Protein AF-A0A2I0CVQ8-F1 (afdb_monomer_lite)

Secondary structure (DSSP, 8-state):
--PPPHHHHHHHHHHHHHHHTSPPHHHHHHHTTS-HHHHHHHHTTTTTHHHHHHHTTT--HHHHHHHHHHHHHHHHHHHHHHH--HHHHHHHHHHHHHHHHHHHHHHHHHHHTT--HHHHHHT--TTSS--

Sequence (131 aa):
MRGISAPYIYVCTRMRVRKAKLLPREEYMRMLNMSISEITRIIGETEYKQEIDELGTTFRGIDLIEVALSWNLAKEYQKIQKITPGNLKQFTQSYLRRWDIQNILTILRGKMHGERAGKIKEILVPAGSLD

pLDDT: mean 89.13, std 8.57, range [41.69, 96.75]

Foldseek 3Di:
DPPDDPLNVVLVVVVVVVVVQPDDPVRVVVCVPDAQVVVLVVCCVGPLVVQLVVCVVPDDGPLSVQLSVLASVQVVLVVSLVSDDDPVNVVSQVVQCVLVVVLVVLVVVCVVVVHDPVVSVSNRRNNHDDD

Structure (mmCIF, N/CA/C/O backbone):
data_AF-A0A2I0CVQ8-F1
#
_entry.id   AF-A0A2I0CVQ8-F1
#
loop_
_atom_site.group_PDB
_atom_site.id
_atom_site.type_symbol
_atom_site.label_atom_id
_atom_site.label_alt_id
_atom_site.label_comp_id
_atom_site.label_asym_id
_atom_site.label_entity_id
_atom_site.label_seq_id
_atom_site.pdbx_PDB_ins_code
_atom_site.Cartn_x
_atom_site.Cartn_y
_atom_site.Cartn_z
_atom_site.occupancy
_atom_site.B_iso_or_equiv
_atom_site.auth_seq_id
_atom_site.auth_comp_id
_atom_site.auth_asym_id
_atom_site.auth_atom_id
_atom_site.pdbx_PDB_model_num
ATOM 1 N N . MET A 1 1 ? 23.063 -12.242 -26.382 1.00 41.69 1 MET A N 1
ATOM 2 C CA . MET A 1 1 ? 22.273 -11.845 -25.193 1.00 41.69 1 MET A CA 1
ATOM 3 C C . MET A 1 1 ? 21.267 -10.784 -25.619 1.00 41.69 1 MET A C 1
ATOM 5 O O . MET A 1 1 ? 21.693 -9.729 -26.066 1.00 41.69 1 MET A O 1
ATOM 9 N N . ARG A 1 2 ? 19.954 -11.051 -25.567 1.00 52.00 2 ARG A N 1
ATOM 10 C CA . ARG A 1 2 ? 18.953 -9.988 -25.776 1.00 52.00 2 ARG A CA 1
ATOM 11 C C . ARG A 1 2 ? 19.031 -9.051 -24.569 1.00 52.00 2 ARG A C 1
ATOM 13 O O . ARG A 1 2 ? 18.755 -9.488 -23.456 1.00 52.00 2 ARG A O 1
ATOM 20 N N . GLY A 1 3 ? 19.487 -7.818 -24.782 1.00 61.09 3 GLY A N 1
ATOM 21 C CA . GLY A 1 3 ? 19.566 -6.805 -23.731 1.00 61.09 3 GLY A CA 1
ATOM 22 C C . GLY A 1 3 ? 18.197 -6.562 -23.094 1.00 61.09 3 GLY A C 1
ATOM 23 O O . GLY A 1 3 ? 17.163 -6.702 -23.751 1.00 61.09 3 GLY A O 1
ATOM 24 N N . ILE A 1 4 ? 18.191 -6.221 -21.804 1.00 69.50 4 ILE A N 1
ATOM 25 C CA . ILE A 1 4 ? 16.977 -5.812 -21.093 1.00 69.50 4 ILE A CA 1
ATOM 26 C C . ILE A 1 4 ? 16.386 -4.616 -21.850 1.00 69.50 4 ILE A C 1
ATOM 28 O O . ILE A 1 4 ? 17.036 -3.582 -21.986 1.00 69.50 4 ILE A O 1
ATOM 32 N N . SER A 1 5 ? 15.171 -4.770 -22.377 1.00 83.75 5 SER A N 1
ATOM 33 C CA . SER A 1 5 ? 14.529 -3.725 -23.179 1.00 83.75 5 SER A CA 1
ATOM 34 C C . SER A 1 5 ? 14.218 -2.489 -22.320 1.00 83.75 5 SER A C 1
ATOM 36 O O . SER A 1 5 ? 13.894 -2.614 -21.135 1.00 83.75 5 SER A O 1
ATOM 38 N N . ALA A 1 6 ? 14.295 -1.291 -22.910 1.00 88.56 6 ALA A N 1
ATOM 39 C CA . ALA A 1 6 ? 14.122 -0.011 -22.213 1.00 88.56 6 ALA A CA 1
ATOM 40 C C . ALA A 1 6 ? 12.855 0.082 -21.322 1.00 88.56 6 ALA A C 1
ATOM 42 O O . ALA A 1 6 ? 12.969 0.586 -20.201 1.00 88.56 6 ALA A O 1
ATOM 43 N N . PRO A 1 7 ? 11.680 -0.466 -21.709 1.00 89.69 7 PRO A N 1
ATOM 44 C CA . PRO A 1 7 ? 10.493 -0.504 -20.848 1.00 89.69 7 PRO A CA 1
ATOM 45 C C . PRO A 1 7 ? 10.696 -1.263 -19.527 1.00 89.69 7 PRO A C 1
ATOM 47 O O . PRO A 1 7 ? 10.152 -0.872 -18.496 1.00 89.69 7 PRO A O 1
ATOM 50 N N . TYR A 1 8 ? 11.508 -2.325 -19.520 1.00 90.62 8 TYR A N 1
ATOM 51 C CA . TYR A 1 8 ? 11.808 -3.082 -18.300 1.00 90.62 8 TYR A CA 1
ATOM 52 C C . TYR A 1 8 ? 12.746 -2.304 -17.375 1.00 90.62 8 TYR A C 1
ATOM 54 O O . TYR A 1 8 ? 12.528 -2.279 -16.165 1.00 90.62 8 TYR A O 1
ATOM 62 N N . ILE A 1 9 ? 13.752 -1.619 -17.934 1.00 92.75 9 ILE A N 1
ATOM 63 C CA . ILE A 1 9 ? 14.641 -0.734 -17.164 1.00 92.75 9 ILE A CA 1
ATOM 64 C C . ILE A 1 9 ? 13.819 0.380 -16.508 1.00 92.75 9 ILE A C 1
ATOM 66 O O . ILE A 1 9 ? 13.970 0.630 -15.312 1.00 92.75 9 ILE A O 1
ATOM 70 N N . TYR A 1 10 ? 12.904 0.996 -17.262 1.00 92.44 10 TYR A N 1
ATOM 71 C CA . TYR A 1 10 ? 12.008 2.029 -16.751 1.00 92.44 10 TYR A CA 1
ATOM 72 C C . TYR A 1 10 ? 11.203 1.543 -15.537 1.00 92.44 10 TYR A C 1
ATOM 74 O O . TYR A 1 10 ? 11.239 2.179 -14.480 1.00 92.44 10 TYR A O 1
ATOM 82 N N . VAL A 1 11 ? 10.532 0.391 -15.643 1.00 94.25 11 VAL A N 1
ATOM 83 C CA . VAL A 1 11 ? 9.735 -0.171 -14.537 1.00 94.25 11 VAL A CA 1
ATOM 84 C C . VAL A 1 11 ? 10.612 -0.467 -13.325 1.00 94.25 11 VAL A C 1
ATOM 86 O O . VAL A 1 11 ? 10.279 -0.035 -12.223 1.00 94.25 11 VAL A O 1
ATOM 89 N N . CYS A 1 12 ? 11.761 -1.122 -13.511 1.00 93.00 12 CYS A N 1
ATOM 90 C CA . CYS A 1 12 ? 12.703 -1.415 -12.430 1.00 93.00 12 CYS A CA 1
ATOM 91 C C . CYS A 1 12 ? 13.155 -0.147 -11.692 1.00 93.00 12 CYS A C 1
ATOM 93 O O . CYS A 1 12 ? 13.154 -0.116 -10.460 1.00 93.00 12 CYS A O 1
ATOM 95 N N . THR A 1 13 ? 13.486 0.919 -12.420 1.00 95.44 13 THR A N 1
ATOM 96 C CA . THR A 1 13 ? 13.858 2.209 -11.824 1.00 95.44 13 THR A CA 1
ATOM 97 C C . THR A 1 13 ? 12.699 2.801 -11.027 1.00 95.44 13 THR A C 1
ATOM 99 O O . THR A 1 13 ? 12.877 3.188 -9.871 1.00 95.44 13 THR A O 1
ATOM 102 N N . ARG A 1 14 ? 11.479 2.797 -11.580 1.00 95.50 14 ARG A N 1
ATOM 103 C CA . ARG A 1 14 ? 10.282 3.277 -10.868 1.00 95.50 14 ARG A CA 1
ATOM 104 C C . ARG A 1 14 ? 9.950 2.420 -9.641 1.00 95.50 14 ARG A C 1
ATOM 106 O O . ARG A 1 14 ? 9.373 2.949 -8.692 1.00 95.50 14 ARG A O 1
ATOM 113 N N . MET A 1 15 ? 10.310 1.135 -9.631 1.00 94.81 15 MET A N 1
ATOM 114 C CA . MET A 1 15 ? 10.153 0.263 -8.459 1.00 94.81 15 MET A CA 1
ATOM 115 C C . MET A 1 15 ? 11.184 0.584 -7.377 1.00 94.81 15 MET A C 1
ATOM 117 O O . MET A 1 15 ? 10.829 0.644 -6.203 1.00 94.81 15 MET A O 1
ATOM 121 N N . ARG A 1 16 ? 12.440 0.864 -7.750 1.00 96.12 16 ARG A N 1
ATOM 122 C CA . ARG A 1 16 ? 13.466 1.308 -6.788 1.00 96.12 16 ARG A CA 1
ATOM 123 C C . ARG A 1 16 ? 13.085 2.624 -6.119 1.00 96.12 16 ARG A C 1
ATOM 125 O O . ARG A 1 16 ? 13.219 2.730 -4.906 1.00 96.12 16 ARG A O 1
ATOM 132 N N . VAL A 1 17 ? 12.558 3.582 -6.885 1.00 95.12 17 VAL A N 1
ATOM 133 C CA . VAL A 1 17 ? 12.070 4.858 -6.336 1.00 95.12 17 VAL A CA 1
ATOM 134 C C . VAL A 1 17 ? 10.953 4.622 -5.319 1.00 95.12 17 VAL A C 1
ATOM 136 O O . VAL A 1 17 ? 11.014 5.170 -4.228 1.00 95.12 17 VAL A O 1
ATOM 139 N N . ARG A 1 18 ? 9.970 3.762 -5.622 1.00 93.88 18 ARG A N 1
ATOM 140 C CA . ARG A 1 18 ? 8.914 3.403 -4.657 1.00 93.88 18 ARG A CA 1
ATOM 141 C C . ARG A 1 18 ? 9.470 2.749 -3.400 1.00 93.88 18 ARG A C 1
ATOM 143 O O . ARG A 1 18 ? 9.082 3.123 -2.303 1.00 93.88 18 ARG A O 1
ATOM 150 N N . LYS A 1 19 ? 10.406 1.810 -3.552 1.00 94.19 19 LYS A N 1
ATOM 151 C CA . LYS A 1 19 ? 11.051 1.143 -2.415 1.00 94.19 19 LYS A CA 1
ATOM 152 C C . LYS A 1 19 ? 11.763 2.141 -1.497 1.00 94.19 19 LYS A C 1
ATOM 154 O O . LYS A 1 19 ? 11.696 1.984 -0.287 1.00 94.19 19 LYS A O 1
ATOM 159 N N . ALA A 1 20 ? 12.416 3.157 -2.060 1.00 93.75 20 ALA A N 1
ATOM 160 C CA . ALA A 1 20 ? 13.105 4.190 -1.287 1.00 93.75 20 ALA A CA 1
ATOM 161 C C . ALA A 1 20 ? 12.155 5.109 -0.496 1.00 93.75 20 ALA A C 1
ATOM 163 O O . ALA A 1 20 ? 12.598 5.749 0.448 1.00 93.75 20 ALA A O 1
ATOM 164 N N . LYS A 1 21 ? 10.868 5.166 -0.866 1.00 91.00 21 LYS A N 1
ATOM 165 C CA . LYS A 1 21 ? 9.833 5.935 -0.156 1.00 91.00 21 LYS A CA 1
ATOM 166 C C . LYS A 1 21 ? 9.180 5.170 0.999 1.00 91.00 21 LYS A C 1
ATOM 168 O O . LYS A 1 21 ? 8.356 5.740 1.706 1.00 91.00 21 LYS A O 1
ATOM 173 N N . LEU A 1 22 ? 9.485 3.881 1.166 1.00 92.31 22 LEU A N 1
ATOM 174 C CA . LEU A 1 22 ? 8.962 3.110 2.292 1.00 92.31 22 LEU A CA 1
ATOM 175 C C . LEU A 1 22 ? 9.495 3.672 3.611 1.00 92.31 22 LEU A C 1
ATOM 177 O O . LEU A 1 22 ? 10.606 4.200 3.659 1.00 92.31 22 LEU A O 1
ATOM 181 N N . LEU A 1 23 ? 8.705 3.513 4.676 1.00 91.81 23 LEU A N 1
ATOM 182 C CA . LEU A 1 23 ? 9.097 3.936 6.016 1.00 91.81 23 LEU A CA 1
ATOM 183 C C . LEU A 1 23 ? 10.452 3.313 6.387 1.00 91.81 23 LEU A C 1
ATOM 185 O O . LEU A 1 23 ? 10.600 2.086 6.305 1.00 91.81 23 LEU A O 1
ATOM 189 N N . PRO A 1 24 ? 11.442 4.130 6.781 1.00 92.50 24 PRO A N 1
ATOM 190 C CA . PRO A 1 24 ? 12.719 3.612 7.229 1.00 92.50 24 PRO A CA 1
ATOM 191 C C . PRO A 1 24 ? 12.541 2.877 8.558 1.00 92.50 24 PRO A C 1
ATOM 193 O O . PRO A 1 24 ? 11.588 3.103 9.311 1.00 92.50 24 PRO A O 1
ATOM 196 N N . ARG A 1 25 ? 13.477 1.974 8.852 1.00 94.56 25 ARG A N 1
ATOM 197 C CA . ARG A 1 25 ? 13.396 1.106 10.031 1.00 94.56 25 ARG A CA 1
ATOM 198 C C . ARG A 1 25 ? 13.325 1.919 11.318 1.00 94.56 25 ARG A C 1
ATOM 200 O O . ARG A 1 25 ? 12.566 1.570 12.214 1.00 94.56 25 ARG A O 1
ATOM 207 N N . GLU A 1 26 ? 14.103 2.985 11.405 1.00 94.38 26 GLU A N 1
ATOM 208 C CA . GLU A 1 26 ? 14.179 3.859 12.570 1.00 94.38 26 GLU A CA 1
ATOM 209 C C . GLU A 1 26 ? 12.821 4.512 12.846 1.00 94.38 26 GLU A C 1
ATOM 211 O O . GLU A 1 26 ? 12.373 4.513 13.989 1.00 94.38 26 GLU A O 1
ATOM 216 N N . GLU A 1 27 ? 12.125 4.977 11.803 1.00 93.38 27 GLU A N 1
ATOM 217 C CA . GLU A 1 27 ? 10.777 5.544 11.927 1.00 93.38 27 GLU A CA 1
ATOM 218 C C . GLU A 1 27 ? 9.780 4.504 12.430 1.00 93.38 27 GLU A C 1
ATOM 220 O O . GLU A 1 27 ? 9.027 4.761 13.366 1.00 93.38 27 GLU A O 1
ATOM 225 N N . TYR A 1 28 ? 9.823 3.296 11.866 1.00 94.00 28 TYR A N 1
ATOM 226 C CA . TYR A 1 28 ? 8.959 2.209 12.311 1.00 94.00 28 TYR A CA 1
ATOM 227 C C . TYR A 1 28 ? 9.175 1.881 13.796 1.00 94.00 28 TYR A C 1
ATOM 229 O O . TYR A 1 28 ? 8.211 1.734 14.543 1.00 94.00 28 TYR A O 1
ATOM 237 N N . MET A 1 29 ? 10.432 1.828 14.256 1.00 96.69 29 MET A N 1
ATOM 238 C CA . MET A 1 29 ? 10.739 1.586 15.672 1.00 96.69 29 MET A CA 1
ATOM 239 C C . MET A 1 29 ? 10.240 2.717 16.579 1.00 96.69 29 MET A C 1
ATOM 241 O O . MET A 1 29 ? 9.822 2.447 17.705 1.00 96.69 29 MET A O 1
ATOM 245 N N . ARG A 1 30 ? 10.241 3.969 16.103 1.00 95.44 30 ARG A N 1
ATOM 246 C CA . ARG A 1 30 ? 9.632 5.091 16.833 1.00 95.44 30 ARG A CA 1
ATOM 247 C C . ARG A 1 30 ? 8.119 4.928 16.951 1.00 95.44 30 ARG A C 1
ATOM 249 O O . ARG A 1 30 ? 7.590 5.077 18.049 1.00 95.44 30 ARG A O 1
ATOM 256 N N . MET A 1 31 ? 7.450 4.557 15.858 1.00 94.94 31 MET A N 1
ATOM 257 C CA . MET A 1 31 ? 5.994 4.369 15.815 1.00 94.94 31 MET A CA 1
ATOM 258 C C . MET A 1 31 ? 5.484 3.307 16.796 1.00 94.94 31 MET A C 1
ATOM 260 O O . MET A 1 31 ? 4.370 3.441 17.290 1.00 94.94 31 MET A O 1
ATOM 264 N N . LEU A 1 32 ? 6.287 2.294 17.141 1.00 95.38 32 LEU A N 1
ATOM 265 C CA . LEU A 1 32 ? 5.900 1.269 18.125 1.00 95.38 32 LEU A CA 1
ATOM 266 C C . LEU A 1 32 ? 5.595 1.828 19.524 1.00 95.38 32 LEU A C 1
ATOM 268 O O . LEU A 1 32 ? 4.899 1.173 20.294 1.00 95.38 32 LEU A O 1
ATOM 272 N N . ASN A 1 33 ? 6.108 3.016 19.854 1.00 96.75 33 ASN A N 1
ATOM 273 C CA . ASN A 1 33 ? 5.888 3.672 21.145 1.00 96.75 33 ASN A CA 1
ATOM 274 C C . ASN A 1 33 ? 4.912 4.859 21.052 1.00 96.75 33 ASN A C 1
ATOM 276 O O . ASN A 1 33 ? 4.810 5.637 21.997 1.00 96.75 33 ASN A O 1
ATOM 280 N N . MET A 1 34 ? 4.229 5.028 19.917 1.00 96.31 34 MET A N 1
ATOM 281 C CA . MET A 1 34 ? 3.322 6.147 19.656 1.00 96.31 34 MET A CA 1
ATOM 282 C C . MET A 1 34 ? 1.855 5.740 19.791 1.00 96.31 34 MET A C 1
ATOM 284 O O . MET A 1 34 ? 1.478 4.583 19.601 1.00 96.31 34 MET A O 1
ATOM 288 N N . SER A 1 35 ? 1.002 6.724 20.060 1.00 96.44 35 SER A N 1
ATOM 289 C CA . SER A 1 35 ? -0.446 6.565 19.951 1.00 96.44 35 SER A CA 1
ATOM 290 C C . SER A 1 35 ? -0.904 6.517 18.488 1.00 96.44 35 SER A C 1
ATOM 292 O O . SER A 1 35 ? -0.245 7.025 17.580 1.00 96.44 35 SER A O 1
ATOM 294 N N . ILE A 1 36 ? -2.101 5.969 18.251 1.00 94.69 36 ILE A N 1
ATOM 295 C CA . ILE A 1 36 ? -2.721 5.915 16.914 1.00 94.69 36 ILE A CA 1
ATOM 296 C C . ILE A 1 36 ? -2.834 7.315 16.290 1.00 94.69 36 ILE A C 1
ATOM 298 O O . ILE A 1 36 ? -2.601 7.477 15.093 1.00 94.69 36 ILE A O 1
ATOM 302 N N . SER A 1 37 ? -3.157 8.337 17.084 1.00 94.56 37 SER A N 1
ATOM 303 C CA . SER A 1 37 ? -3.285 9.718 16.604 1.00 94.56 37 SER A CA 1
ATOM 304 C C . SER A 1 37 ? -1.952 10.286 16.112 1.00 94.56 37 SER A C 1
ATOM 306 O O . SER A 1 37 ? -1.906 10.955 15.081 1.00 94.56 37 SER A O 1
ATOM 308 N N . GLU A 1 38 ? -0.859 9.994 16.820 1.00 95.62 38 GLU A N 1
ATOM 309 C CA . GLU A 1 38 ? 0.492 10.398 16.416 1.00 95.62 38 GLU A CA 1
ATOM 310 C C . GLU A 1 38 ? 0.932 9.668 15.146 1.00 95.62 38 GLU A C 1
ATOM 312 O O . GLU A 1 38 ? 1.406 10.310 14.208 1.00 95.62 38 GLU A O 1
ATOM 317 N N . ILE A 1 39 ? 0.693 8.354 15.066 1.00 95.50 39 ILE A N 1
ATOM 318 C CA . ILE A 1 39 ? 0.975 7.566 13.857 1.00 95.50 39 ILE A CA 1
ATOM 319 C C . ILE A 1 39 ? 0.180 8.120 12.671 1.00 95.50 39 ILE A C 1
ATOM 321 O O . ILE A 1 39 ? 0.754 8.343 11.608 1.00 95.50 39 ILE A O 1
ATOM 325 N N . THR A 1 40 ? -1.113 8.405 12.853 1.00 94.81 40 THR A N 1
ATOM 326 C CA . THR A 1 40 ? -1.972 8.986 11.804 1.00 94.81 40 THR A CA 1
ATOM 327 C C . THR A 1 40 ? -1.394 10.299 11.289 1.00 94.81 40 THR A C 1
ATOM 329 O O . THR A 1 40 ? -1.330 10.505 10.078 1.00 94.81 40 THR A O 1
ATOM 332 N N . ARG A 1 41 ? -0.928 11.173 12.190 1.00 93.31 41 ARG A N 1
ATOM 333 C CA . ARG A 1 41 ? -0.315 12.451 11.817 1.00 93.31 41 ARG A CA 1
ATOM 334 C C . ARG A 1 41 ? 0.953 12.254 10.991 1.00 93.31 41 ARG A C 1
ATOM 336 O O . ARG A 1 41 ? 1.068 12.862 9.935 1.00 93.31 41 ARG A O 1
ATOM 343 N N . ILE A 1 42 ? 1.865 11.386 11.432 1.00 93.56 42 ILE A N 1
ATOM 344 C CA . ILE A 1 42 ? 3.114 11.118 10.700 1.00 93.56 42 ILE A CA 1
ATOM 345 C C . ILE A 1 42 ? 2.809 10.521 9.326 1.00 93.56 42 ILE A C 1
ATOM 347 O O . ILE A 1 42 ? 3.340 10.981 8.321 1.00 93.56 42 ILE A O 1
ATOM 351 N N . ILE A 1 43 ? 1.919 9.529 9.252 1.00 93.81 43 ILE A N 1
ATOM 352 C CA . ILE A 1 43 ? 1.498 8.916 7.986 1.00 93.81 43 ILE A CA 1
ATOM 353 C C . ILE A 1 43 ? 0.869 9.961 7.052 1.00 93.81 43 ILE A C 1
ATOM 355 O O . ILE A 1 43 ? 1.186 9.975 5.860 1.00 93.81 43 ILE A O 1
ATOM 359 N N . GLY A 1 44 ? 0.067 10.884 7.589 1.00 93.69 44 GLY A N 1
ATOM 360 C CA . GLY A 1 44 ? -0.517 12.015 6.861 1.00 93.69 44 GLY A CA 1
ATOM 361 C C . GLY A 1 44 ? 0.496 13.041 6.332 1.00 93.69 44 GLY A C 1
ATOM 362 O O . GLY A 1 44 ? 0.140 13.878 5.508 1.00 93.69 44 GLY A O 1
ATOM 363 N N . GLU A 1 45 ? 1.762 12.974 6.740 1.00 92.50 45 GLU A N 1
ATOM 364 C CA . GLU A 1 45 ? 2.850 13.811 6.211 1.00 92.50 45 GLU A CA 1
ATOM 365 C C . GLU A 1 45 ? 3.669 13.100 5.110 1.00 92.50 45 GLU A C 1
ATOM 367 O O . GLU A 1 45 ? 4.600 13.679 4.550 1.00 92.50 45 GLU A O 1
ATOM 372 N N . THR A 1 46 ? 3.315 11.860 4.756 1.00 91.56 46 THR A N 1
ATOM 373 C CA . THR A 1 46 ? 4.015 11.043 3.745 1.00 91.56 46 THR A CA 1
ATOM 374 C C . THR A 1 46 ? 3.206 10.886 2.443 1.00 91.56 46 THR A C 1
ATOM 376 O O . THR A 1 46 ? 2.240 11.603 2.192 1.00 91.56 46 THR A O 1
ATOM 379 N N . GLU A 1 47 ? 3.568 9.914 1.595 1.00 89.56 47 GLU A N 1
ATOM 380 C CA . GLU A 1 47 ? 2.855 9.574 0.348 1.00 89.56 47 GLU A CA 1
ATOM 381 C C . GLU A 1 47 ? 1.405 9.103 0.565 1.00 89.56 47 GLU A C 1
ATOM 383 O O . GLU A 1 47 ? 0.660 8.979 -0.405 1.00 89.56 47 GLU A O 1
ATOM 388 N N . TYR A 1 48 ? 1.007 8.841 1.813 1.00 92.38 48 TYR A N 1
ATOM 389 C CA . TYR A 1 48 ? -0.352 8.448 2.195 1.00 92.38 48 TYR A CA 1
ATOM 390 C C . TYR A 1 48 ? -1.267 9.642 2.501 1.00 92.38 48 TYR A C 1
ATOM 392 O O . TYR A 1 48 ? -2.450 9.449 2.780 1.00 92.38 48 TYR A O 1
ATOM 400 N N . LYS A 1 49 ? -0.738 10.876 2.458 1.00 93.94 49 LYS A N 1
ATOM 401 C CA . LYS A 1 49 ? -1.472 12.100 2.802 1.00 93.94 49 LYS A CA 1
ATOM 402 C C . LYS A 1 49 ? -2.817 12.211 2.093 1.00 93.94 49 LYS A C 1
ATOM 404 O O . LYS A 1 49 ? -3.818 12.499 2.733 1.00 93.94 49 LYS A O 1
ATOM 409 N N . GLN A 1 50 ? -2.831 11.964 0.782 1.00 94.38 50 GLN A N 1
ATOM 410 C CA . GLN A 1 50 ? -4.040 12.098 -0.025 1.00 94.38 50 GLN A CA 1
ATOM 411 C C . GLN A 1 50 ? -5.171 11.219 0.522 1.00 94.38 50 GLN A C 1
ATOM 413 O O . GLN A 1 50 ? -6.281 11.702 0.718 1.00 94.38 50 GLN A O 1
ATOM 418 N N . GLU A 1 51 ? -4.895 9.942 0.792 1.00 93.50 51 GLU A N 1
ATOM 419 C CA . GLU A 1 51 ? -5.902 9.025 1.323 1.00 93.50 51 GLU A CA 1
ATOM 420 C C . GLU A 1 51 ? -6.324 9.385 2.751 1.00 93.50 51 GLU A C 1
ATOM 422 O O . GLU A 1 51 ? -7.507 9.284 3.065 1.00 93.50 51 GLU A O 1
ATOM 427 N N . ILE A 1 52 ? -5.395 9.831 3.601 1.00 95.25 52 ILE A N 1
ATOM 428 C CA . ILE A 1 52 ? -5.707 10.274 4.969 1.00 95.25 52 ILE A CA 1
ATOM 429 C C . ILE A 1 52 ? -6.640 11.492 4.954 1.00 95.25 52 ILE A C 1
ATOM 431 O O . ILE A 1 52 ? -7.641 11.500 5.672 1.00 95.25 52 ILE A O 1
ATOM 435 N N . ASP A 1 53 ? -6.347 12.487 4.116 1.00 94.44 53 ASP A N 1
ATOM 436 C CA . ASP A 1 53 ? -7.146 13.708 3.993 1.00 94.44 53 ASP A CA 1
ATOM 437 C C . ASP A 1 53 ? -8.544 13.402 3.417 1.00 94.44 53 ASP A C 1
ATOM 439 O O . ASP A 1 53 ? -9.554 13.879 3.939 1.00 94.44 53 ASP A O 1
ATOM 443 N N . GLU A 1 54 ? -8.624 12.571 2.369 1.00 91.94 54 GLU A N 1
ATOM 444 C CA . GLU A 1 54 ? -9.888 12.184 1.722 1.00 91.94 54 GLU A CA 1
ATOM 445 C C . GLU A 1 54 ? -10.788 11.363 2.667 1.00 91.94 54 GLU A C 1
ATOM 447 O O . GLU A 1 54 ? -11.983 11.646 2.816 1.00 91.94 54 GLU A O 1
ATOM 452 N N . LEU A 1 55 ? -10.223 10.352 3.332 1.00 91.31 55 LEU A N 1
ATOM 453 C CA . LEU A 1 55 ? -10.977 9.378 4.129 1.00 91.31 55 LEU A CA 1
ATOM 454 C C . LEU A 1 55 ? -11.201 9.823 5.579 1.00 91.31 55 LEU A C 1
ATOM 456 O O . LEU A 1 55 ? -12.112 9.309 6.234 1.00 91.31 55 LEU A O 1
ATOM 460 N N . GLY A 1 56 ? -10.442 10.804 6.078 1.00 91.25 56 GLY A N 1
ATOM 461 C CA . GLY A 1 56 ? -10.546 11.322 7.449 1.00 91.25 56 GLY A CA 1
ATOM 462 C C . GLY A 1 56 ? -11.878 12.003 7.776 1.00 91.25 56 GLY A C 1
ATOM 463 O O . GLY A 1 56 ? -12.209 12.207 8.944 1.00 91.25 56 GLY A O 1
ATOM 464 N N . THR A 1 57 ? -12.681 12.316 6.757 1.00 89.94 57 THR A N 1
ATOM 465 C CA . THR A 1 57 ? -14.065 12.793 6.919 1.00 89.94 57 THR A CA 1
ATOM 466 C C . THR A 1 57 ? -15.020 11.694 7.387 1.00 89.94 57 THR A C 1
ATOM 468 O O . THR A 1 57 ? -16.025 11.986 8.035 1.00 89.94 57 THR A O 1
ATOM 471 N N . THR A 1 58 ? -14.704 10.437 7.068 1.00 87.81 58 THR A N 1
ATOM 472 C CA . THR A 1 58 ? -15.593 9.280 7.240 1.00 87.81 58 THR A CA 1
ATOM 473 C C . THR A 1 58 ? -15.065 8.312 8.297 1.00 87.81 58 THR A C 1
ATOM 475 O O . THR A 1 58 ? -15.833 7.841 9.133 1.00 87.81 58 THR A O 1
ATOM 478 N N . PHE A 1 59 ? -13.755 8.056 8.309 1.00 88.00 59 PHE A N 1
ATOM 479 C CA . PHE A 1 59 ? -13.109 7.104 9.215 1.00 88.00 59 PHE A CA 1
ATOM 480 C C . PHE A 1 59 ? -12.298 7.816 10.298 1.00 88.00 59 PHE A C 1
ATOM 482 O O . PHE A 1 59 ? -11.850 8.949 10.122 1.00 88.00 59 PHE A O 1
ATOM 489 N N . ARG A 1 60 ? -12.088 7.150 11.439 1.00 89.12 60 ARG A N 1
ATOM 490 C CA . ARG A 1 60 ? -11.316 7.686 12.572 1.00 89.12 60 ARG A CA 1
ATOM 491 C C . ARG A 1 60 ? -10.445 6.612 13.206 1.00 89.12 60 ARG A C 1
ATOM 493 O O . ARG A 1 60 ? -10.702 5.425 13.053 1.00 89.12 60 ARG A O 1
ATOM 500 N N . GLY A 1 61 ? -9.444 7.046 13.971 1.00 90.94 61 GLY A N 1
ATOM 501 C CA . GLY A 1 61 ? -8.584 6.144 14.731 1.00 90.94 61 GLY A CA 1
ATOM 502 C C . GLY A 1 61 ? -7.894 5.119 13.831 1.00 90.94 61 GLY A C 1
ATOM 503 O O . GLY A 1 61 ? -7.355 5.474 12.786 1.00 90.94 61 GLY A O 1
ATOM 504 N N . ILE A 1 62 ? -7.910 3.853 14.251 1.00 91.19 62 ILE A N 1
ATOM 505 C CA . ILE A 1 62 ? -7.235 2.769 13.531 1.00 91.19 62 ILE A CA 1
ATOM 506 C C . ILE A 1 62 ? -7.873 2.484 12.166 1.00 91.19 62 ILE A C 1
ATOM 508 O O . ILE A 1 62 ? -7.143 2.260 11.204 1.00 91.19 62 ILE A O 1
ATOM 512 N N . ASP A 1 63 ? -9.199 2.605 12.061 1.00 89.44 63 ASP A N 1
ATOM 513 C CA . ASP A 1 63 ? -9.938 2.339 10.823 1.00 89.44 63 ASP A CA 1
ATOM 514 C C . ASP A 1 63 ? -9.503 3.294 9.705 1.00 89.44 63 ASP A C 1
ATOM 516 O O . ASP A 1 63 ? -9.344 2.888 8.555 1.00 89.44 63 ASP A O 1
ATOM 520 N N . LEU A 1 64 ? -9.240 4.564 10.041 1.00 91.69 64 LEU A N 1
ATOM 521 C CA . LEU A 1 64 ? -8.735 5.539 9.073 1.00 91.69 64 LEU A CA 1
ATOM 522 C C . LEU A 1 64 ? -7.384 5.110 8.501 1.00 91.69 64 LEU A C 1
ATOM 524 O O . LEU A 1 64 ? -7.200 5.138 7.286 1.00 91.69 64 LEU A O 1
ATOM 528 N N . ILE A 1 65 ? -6.448 4.708 9.364 1.00 92.88 65 ILE A N 1
ATOM 529 C CA . ILE A 1 65 ? -5.122 4.259 8.931 1.00 92.88 65 ILE A CA 1
ATOM 530 C C . ILE A 1 65 ? -5.266 3.031 8.030 1.00 92.88 65 ILE A C 1
ATOM 532 O O . ILE A 1 65 ? -4.689 2.988 6.945 1.00 92.88 65 ILE A O 1
ATOM 536 N N . GLU A 1 6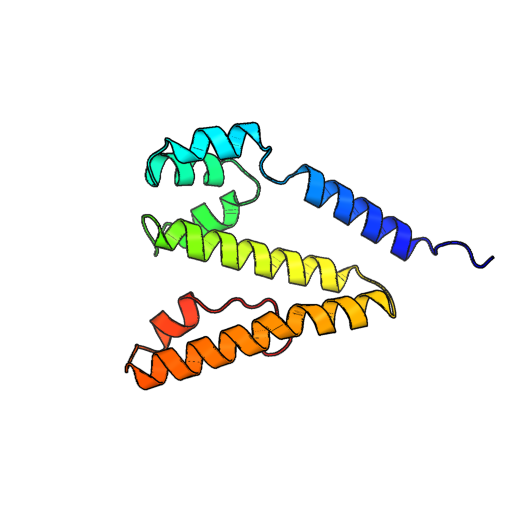6 ? -6.040 2.038 8.458 1.00 89.50 66 GLU A N 1
ATOM 537 C CA . GLU A 1 66 ? -6.167 0.769 7.745 1.00 89.50 66 GLU A CA 1
ATOM 538 C C . GLU A 1 66 ? -6.777 0.955 6.350 1.00 89.50 66 GLU A C 1
ATOM 540 O O . GLU A 1 66 ? -6.219 0.477 5.353 1.00 89.50 66 GLU A O 1
ATOM 545 N N . VAL A 1 67 ? -7.871 1.714 6.256 1.00 87.94 67 VAL A N 1
ATOM 546 C CA . VAL A 1 67 ? -8.549 1.982 4.983 1.00 87.94 67 VAL A CA 1
ATOM 547 C C . VAL A 1 67 ? -7.677 2.865 4.086 1.00 87.94 67 VAL A C 1
ATOM 549 O O . VAL A 1 67 ? -7.523 2.556 2.903 1.00 87.94 67 VAL A O 1
ATOM 552 N N . ALA A 1 68 ? -7.033 3.906 4.624 1.00 91.69 68 ALA A N 1
ATOM 553 C CA . ALA A 1 68 ? -6.168 4.786 3.837 1.00 91.69 68 ALA A CA 1
ATOM 554 C C . ALA A 1 68 ? -4.958 4.051 3.243 1.00 91.69 68 ALA A C 1
ATOM 556 O O . ALA A 1 68 ? -4.686 4.169 2.045 1.00 91.69 68 ALA A O 1
ATOM 557 N N . LEU A 1 69 ? -4.262 3.240 4.045 1.00 91.94 69 LEU A N 1
ATOM 558 C CA . LEU A 1 69 ? -3.126 2.448 3.571 1.00 91.94 69 LEU A CA 1
ATOM 559 C C . LEU A 1 69 ? -3.559 1.401 2.536 1.00 91.94 69 LEU A C 1
ATOM 561 O O . LEU A 1 69 ? -2.870 1.206 1.532 1.00 91.94 69 LEU A O 1
ATOM 565 N N . SER A 1 70 ? -4.716 0.766 2.738 1.00 88.44 70 SER A N 1
ATOM 566 C CA . SER A 1 70 ? -5.271 -0.218 1.803 1.00 88.44 70 SER A CA 1
ATOM 567 C C . SER A 1 70 ? -5.626 0.405 0.450 1.00 88.44 70 SER A C 1
ATOM 569 O O . SER A 1 70 ? -5.270 -0.140 -0.600 1.00 88.44 70 SER A O 1
ATOM 571 N N . TRP A 1 71 ? -6.264 1.579 0.454 1.00 88.06 71 TRP A N 1
ATOM 572 C CA . TRP A 1 71 ? -6.586 2.323 -0.765 1.00 88.06 71 TRP A CA 1
ATOM 573 C C . TRP A 1 71 ? -5.342 2.813 -1.497 1.00 88.06 71 TRP A C 1
ATOM 575 O O . TRP A 1 71 ? -5.256 2.666 -2.721 1.00 88.06 71 TRP A O 1
ATOM 585 N N . ASN A 1 72 ? -4.361 3.351 -0.771 1.00 92.25 72 ASN A N 1
ATOM 586 C CA . ASN A 1 72 ? -3.101 3.781 -1.368 1.00 92.25 72 ASN A CA 1
ATOM 587 C C . ASN A 1 72 ? -2.383 2.598 -2.036 1.00 92.25 72 ASN A C 1
ATOM 589 O O . ASN A 1 72 ? -1.975 2.687 -3.197 1.00 92.25 72 ASN A O 1
ATOM 593 N N . LEU A 1 73 ? -2.321 1.453 -1.349 1.00 90.44 73 LEU A N 1
ATOM 594 C CA . LEU A 1 73 ? -1.719 0.231 -1.873 1.00 90.44 73 LEU A CA 1
ATOM 595 C C . LEU A 1 73 ? -2.412 -0.243 -3.159 1.00 90.44 73 LEU A C 1
ATOM 597 O O . LEU A 1 73 ? -1.738 -0.572 -4.140 1.00 90.44 73 LEU A O 1
ATOM 601 N N . ALA A 1 74 ? -3.746 -0.239 -3.186 1.00 88.81 74 ALA A N 1
ATOM 602 C CA . ALA A 1 74 ? -4.515 -0.590 -4.375 1.00 88.81 74 ALA A CA 1
ATOM 603 C C . ALA A 1 74 ? -4.228 0.363 -5.550 1.00 88.81 74 ALA A C 1
ATOM 605 O O . ALA A 1 74 ? -3.901 -0.094 -6.652 1.00 88.81 74 ALA A O 1
ATOM 606 N N . LYS A 1 75 ? -4.2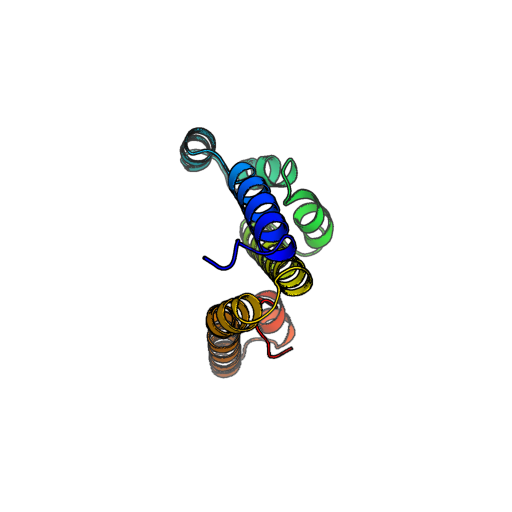53 1.683 -5.313 1.00 89.69 75 LYS A N 1
ATOM 607 C CA . LYS A 1 75 ? -3.910 2.701 -6.323 1.00 89.69 75 LYS A CA 1
ATOM 608 C C . LYS A 1 75 ? -2.483 2.505 -6.848 1.00 89.69 75 LYS A C 1
ATOM 610 O O . LYS A 1 75 ? -2.253 2.604 -8.057 1.00 89.69 75 LYS A O 1
ATOM 615 N N . GLU A 1 76 ? -1.516 2.200 -5.982 1.00 91.62 76 GLU A N 1
ATOM 616 C CA . GLU A 1 76 ? -0.140 1.931 -6.405 1.00 91.62 76 GLU A CA 1
ATOM 617 C C . GLU A 1 76 ? -0.027 0.672 -7.260 1.00 91.62 76 GLU A C 1
ATOM 619 O O . GLU A 1 76 ? 0.626 0.711 -8.307 1.00 91.62 76 GLU A O 1
ATOM 624 N N . TYR A 1 77 ? -0.714 -0.414 -6.910 1.00 90.12 77 TYR A N 1
ATOM 625 C CA . TYR A 1 77 ? -0.748 -1.602 -7.761 1.00 90.12 77 TYR A CA 1
ATOM 626 C C . TYR A 1 77 ? -1.336 -1.309 -9.141 1.00 90.12 77 TYR A C 1
ATOM 628 O O . TYR A 1 77 ? -0.728 -1.677 -10.149 1.00 90.12 77 TYR A O 1
ATOM 636 N N . GLN A 1 78 ? -2.443 -0.570 -9.222 1.00 88.56 78 GLN A N 1
ATOM 637 C CA . GLN A 1 78 ? -3.019 -0.163 -10.506 1.00 88.56 78 GLN A CA 1
ATOM 638 C C . GLN A 1 78 ? -2.035 0.681 -11.334 1.00 88.56 78 GLN A C 1
ATOM 640 O O . GLN A 1 78 ? -1.867 0.447 -12.534 1.00 88.56 78 GLN A O 1
ATOM 645 N N . LYS A 1 79 ? -1.325 1.633 -10.711 1.00 91.75 79 LYS A N 1
ATOM 646 C CA . LYS A 1 79 ? -0.282 2.434 -11.383 1.00 91.75 79 LYS A CA 1
ATOM 647 C C . LYS A 1 79 ? 0.865 1.560 -11.899 1.00 91.75 79 LYS A C 1
ATOM 649 O O . LYS A 1 79 ? 1.351 1.798 -13.003 1.00 91.75 79 LYS A O 1
ATOM 654 N N . ILE A 1 80 ? 1.288 0.551 -11.136 1.00 92.31 80 ILE A N 1
ATOM 655 C CA . ILE A 1 80 ? 2.333 -0.401 -11.547 1.00 92.31 80 ILE A CA 1
ATOM 656 C C . ILE A 1 80 ? 1.869 -1.200 -12.768 1.00 92.31 80 ILE A C 1
ATOM 658 O O . ILE A 1 80 ? 2.581 -1.269 -13.768 1.00 92.31 80 ILE A O 1
ATOM 662 N N . GLN A 1 81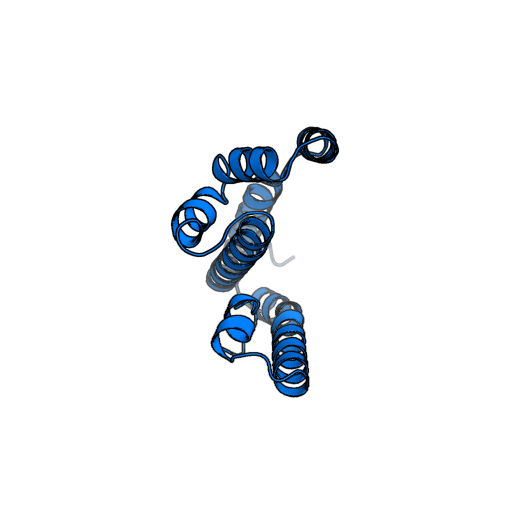 ? 0.648 -1.729 -12.742 1.00 90.75 81 GLN A N 1
ATOM 663 C CA . GLN A 1 81 ? 0.100 -2.532 -13.840 1.00 90.75 81 GLN A CA 1
ATOM 664 C C . GLN A 1 81 ? -0.037 -1.764 -15.159 1.00 90.75 81 GLN A C 1
ATOM 666 O O . GLN A 1 81 ? 0.035 -2.369 -16.233 1.00 90.75 81 GLN A O 1
ATOM 671 N N . LYS A 1 82 ? -0.213 -0.439 -15.096 1.00 91.88 82 LYS A N 1
ATOM 672 C CA . LYS A 1 82 ? -0.253 0.435 -16.278 1.00 91.88 82 LYS A CA 1
ATOM 673 C C . LYS A 1 82 ? 1.105 0.557 -16.969 1.00 91.88 82 LYS A C 1
ATOM 675 O O . LYS A 1 82 ? 1.139 0.679 -18.188 1.00 91.88 82 LYS A O 1
ATOM 680 N N . ILE A 1 83 ? 2.205 0.519 -16.214 1.00 92.81 83 ILE A N 1
ATOM 681 C CA . ILE A 1 83 ? 3.558 0.722 -16.759 1.00 92.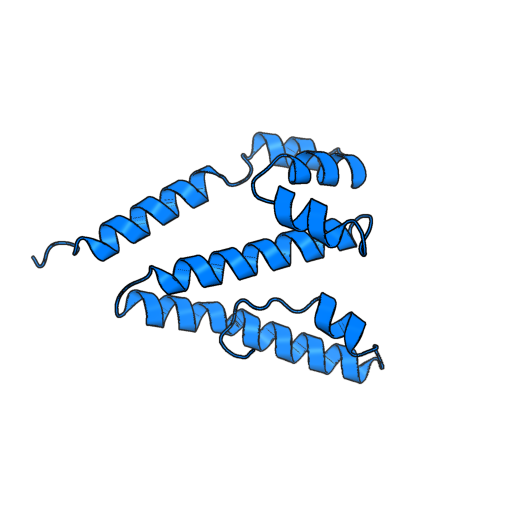81 83 ILE A CA 1
ATOM 682 C C . ILE A 1 83 ? 4.311 -0.582 -17.036 1.00 92.81 83 ILE A C 1
ATOM 684 O O . ILE A 1 83 ? 5.286 -0.569 -17.784 1.00 92.81 83 ILE A O 1
ATOM 688 N N . THR A 1 84 ? 3.898 -1.698 -16.433 1.00 92.94 84 THR A N 1
ATOM 689 C CA . THR A 1 84 ? 4.594 -2.981 -16.563 1.00 92.94 84 THR A CA 1
ATOM 690 C C . THR A 1 84 ? 4.367 -3.609 -17.954 1.00 92.94 84 THR A C 1
ATOM 692 O O . THR A 1 84 ? 3.217 -3.823 -18.339 1.00 92.94 84 THR A O 1
ATOM 695 N N . PRO A 1 85 ? 5.432 -3.956 -18.710 1.00 91.62 85 PRO A N 1
ATOM 696 C CA . PRO A 1 85 ? 5.326 -4.508 -20.061 1.00 91.62 85 PRO A CA 1
ATOM 697 C C . PRO A 1 85 ? 5.298 -6.046 -20.104 1.00 91.62 85 PRO A C 1
ATOM 699 O O . PRO A 1 85 ? 5.887 -6.734 -19.265 1.00 91.62 85 PRO A O 1
ATOM 702 N N . GLY A 1 86 ? 4.684 -6.584 -21.164 1.00 90.00 86 GLY A N 1
ATOM 703 C CA . GLY A 1 86 ? 4.815 -7.983 -21.594 1.00 90.00 86 GLY A CA 1
ATOM 704 C C . GLY A 1 86 ? 4.552 -9.018 -20.496 1.00 90.00 86 GLY A C 1
ATOM 705 O O . GLY A 1 86 ? 3.639 -8.873 -19.685 1.00 90.00 86 GLY A O 1
ATOM 706 N N . ASN A 1 87 ? 5.386 -10.060 -20.450 1.00 89.25 87 ASN A N 1
ATOM 707 C CA . ASN A 1 87 ? 5.240 -11.176 -19.504 1.00 89.25 87 ASN A CA 1
ATOM 708 C C . ASN A 1 87 ? 5.306 -10.742 -18.032 1.00 89.25 87 ASN A C 1
ATOM 710 O O . ASN A 1 87 ? 4.699 -11.384 -17.178 1.00 89.25 87 ASN A O 1
ATOM 714 N N . LEU A 1 88 ? 5.997 -9.637 -17.722 1.00 89.12 88 LEU A N 1
ATOM 715 C CA . LEU A 1 88 ? 6.057 -9.130 -16.352 1.00 89.12 88 LEU A CA 1
ATOM 716 C C . LEU A 1 88 ? 4.672 -8.674 -15.883 1.00 89.12 88 LEU A C 1
ATOM 718 O O . LEU A 1 88 ? 4.339 -8.891 -14.725 1.00 89.12 88 LEU A O 1
ATOM 722 N N . LYS A 1 89 ? 3.842 -8.135 -16.789 1.00 91.12 89 LYS A N 1
ATOM 723 C CA . LYS A 1 89 ? 2.464 -7.727 -16.484 1.00 91.12 89 LYS A CA 1
ATOM 724 C C . LYS A 1 89 ? 1.593 -8.924 -16.125 1.00 91.12 89 LYS A C 1
ATOM 726 O O . LYS A 1 89 ? 0.839 -8.871 -15.162 1.00 91.12 89 LYS A O 1
ATOM 731 N N . GLN A 1 90 ? 1.711 -10.014 -16.880 1.00 90.75 90 GLN A N 1
ATOM 732 C CA . GLN A 1 90 ? 0.965 -11.247 -16.607 1.00 90.75 90 GLN A CA 1
ATOM 733 C C . GLN A 1 90 ? 1.379 -11.862 -15.266 1.00 90.75 90 GLN A C 1
ATOM 735 O O . GLN A 1 90 ? 0.530 -12.306 -14.490 1.00 90.75 90 GLN A O 1
ATOM 740 N N . PHE A 1 91 ? 2.679 -11.837 -14.964 1.00 90.81 91 PHE A N 1
ATOM 741 C CA . PHE A 1 91 ? 3.200 -12.304 -13.686 1.00 90.81 91 PHE A CA 1
ATOM 742 C C . PHE A 1 91 ? 2.670 -11.463 -12.517 1.00 90.81 91 PHE A C 1
ATOM 744 O O . PHE A 1 91 ? 2.134 -12.011 -11.553 1.00 90.81 91 PHE A O 1
ATOM 751 N N . THR A 1 92 ? 2.735 -10.132 -12.614 1.00 89.25 92 THR A N 1
ATOM 752 C CA . THR A 1 92 ? 2.222 -9.239 -11.565 1.00 89.25 92 THR A CA 1
ATOM 753 C C . THR A 1 92 ? 0.704 -9.3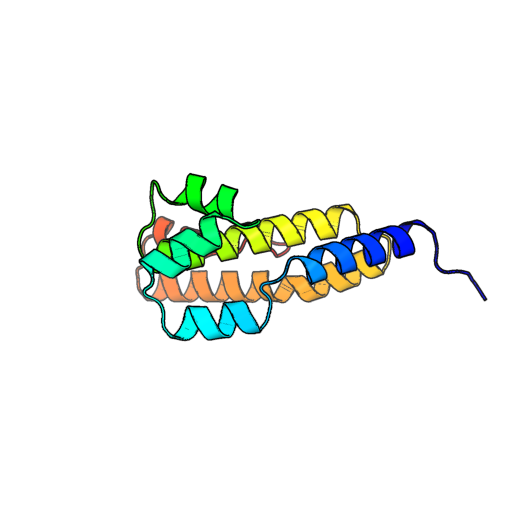26 -11.425 1.00 89.25 92 THR A C 1
ATOM 755 O O . THR A 1 92 ? 0.212 -9.348 -10.303 1.00 89.25 92 THR A O 1
ATOM 758 N N . GLN A 1 93 ? -0.053 -9.450 -12.520 1.00 90.31 93 GLN A N 1
ATOM 759 C CA . GLN A 1 93 ? -1.497 -9.735 -12.472 1.00 90.31 93 GLN A CA 1
ATOM 760 C C . GLN A 1 93 ? -1.796 -11.033 -11.722 1.00 90.31 93 GLN A C 1
ATOM 762 O O . GLN A 1 93 ? -2.650 -11.044 -10.841 1.00 90.31 93 GLN A O 1
ATOM 767 N N . SER A 1 94 ? -1.064 -12.106 -12.022 1.00 91.06 94 SER A N 1
ATOM 768 C CA . SER A 1 94 ? -1.253 -13.397 -11.352 1.00 91.06 94 SER A CA 1
ATOM 769 C C . SER A 1 94 ? -0.970 -13.306 -9.854 1.00 91.06 94 SER A C 1
ATOM 771 O O . SER A 1 94 ? -1.722 -13.856 -9.057 1.00 91.06 94 SER A O 1
ATOM 773 N N . TYR A 1 95 ? 0.061 -12.556 -9.459 1.00 89.69 95 TYR A N 1
ATOM 774 C CA . TYR A 1 95 ? 0.351 -12.292 -8.051 1.00 89.69 95 TYR A CA 1
ATOM 775 C C . TYR A 1 95 ? -0.773 -11.507 -7.359 1.00 89.69 95 TYR A C 1
ATOM 777 O O . TYR A 1 95 ? -1.153 -11.829 -6.233 1.00 89.69 95 TYR A O 1
ATOM 785 N N . LEU A 1 96 ? -1.331 -10.494 -8.029 1.00 89.81 96 LEU A N 1
ATOM 786 C CA . LEU A 1 96 ? -2.392 -9.658 -7.464 1.00 89.81 96 LEU A CA 1
ATOM 787 C C . LEU A 1 96 ? -3.741 -10.377 -7.328 1.00 89.81 96 LEU A C 1
ATOM 789 O O . LEU A 1 96 ? -4.535 -9.956 -6.492 1.00 89.81 96 LEU A O 1
ATOM 793 N N . ARG A 1 97 ? -3.968 -11.510 -8.012 1.00 90.00 97 ARG A N 1
ATOM 794 C CA . ARG A 1 97 ? -5.167 -12.357 -7.808 1.00 90.00 97 ARG A CA 1
ATOM 795 C C . ARG A 1 97 ? -5.365 -12.811 -6.361 1.00 90.00 97 ARG A C 1
ATOM 797 O O . ARG A 1 97 ? -6.480 -13.130 -5.968 1.00 90.00 97 ARG A O 1
ATOM 804 N N . ARG A 1 98 ? -4.316 -12.816 -5.534 1.00 90.00 98 ARG A N 1
ATOM 805 C CA . ARG A 1 98 ? -4.462 -13.071 -4.091 1.00 90.00 98 ARG A CA 1
ATOM 806 C C . ARG A 1 98 ? -5.426 -12.086 -3.414 1.00 90.00 98 ARG A C 1
ATOM 808 O O . ARG A 1 98 ? -6.114 -12.469 -2.476 1.00 90.00 98 ARG A O 1
ATOM 815 N N . TRP A 1 99 ? -5.479 -10.840 -3.896 1.00 88.38 99 TRP A N 1
ATOM 816 C CA . TRP A 1 99 ? -6.391 -9.821 -3.384 1.00 88.38 99 TRP A CA 1
ATOM 817 C C . TRP A 1 99 ? -7.829 -10.100 -3.803 1.00 88.38 99 TRP A C 1
ATOM 819 O O . TRP A 1 99 ? -8.715 -9.957 -2.973 1.00 88.38 99 TRP A O 1
ATOM 829 N N . ASP A 1 100 ? -8.052 -10.599 -5.024 1.00 88.94 100 ASP A N 1
ATOM 830 C CA . ASP A 1 100 ? -9.376 -11.067 -5.456 1.00 88.94 100 ASP A CA 1
ATOM 831 C C . ASP A 1 100 ? -9.894 -12.167 -4.516 1.00 88.94 100 ASP A C 1
ATOM 833 O O . ASP A 1 100 ? -11.017 -12.102 -4.019 1.00 88.94 100 ASP A O 1
ATOM 837 N N . ILE A 1 101 ? -9.043 -13.150 -4.206 1.00 91.81 101 ILE A N 1
ATOM 838 C CA . ILE A 1 101 ? -9.384 -14.249 -3.292 1.00 91.81 101 ILE A CA 1
ATOM 839 C C . ILE A 1 101 ? -9.701 -13.712 -1.892 1.00 91.81 101 ILE A C 1
ATOM 841 O O . ILE A 1 101 ? -10.724 -14.078 -1.311 1.00 91.81 101 ILE A O 1
ATOM 845 N N . GLN A 1 102 ? -8.854 -12.829 -1.358 1.00 90.12 102 GLN A N 1
ATOM 846 C CA . GLN A 1 102 ? -9.077 -12.220 -0.049 1.00 90.12 102 GLN A CA 1
ATOM 847 C C . GLN A 1 102 ? -10.393 -11.434 -0.017 1.00 90.12 102 GLN A C 1
ATOM 849 O O . GLN A 1 102 ? -11.178 -11.616 0.908 1.00 90.12 102 GLN A O 1
ATOM 854 N N . ASN A 1 103 ? -10.667 -10.618 -1.037 1.00 91.00 103 ASN A N 1
ATOM 855 C CA . ASN A 1 103 ? -11.899 -9.840 -1.142 1.00 91.00 103 ASN A CA 1
ATOM 856 C C . ASN A 1 103 ? -13.131 -10.749 -1.163 1.00 91.00 103 ASN A C 1
ATOM 858 O O . ASN A 1 103 ? -14.080 -10.506 -0.422 1.00 91.00 103 ASN A O 1
ATOM 862 N N . ILE A 1 104 ? -13.105 -11.834 -1.945 1.00 93.06 104 ILE A N 1
ATOM 863 C CA . ILE A 1 104 ? -14.198 -12.815 -1.985 1.00 93.06 104 ILE A CA 1
ATOM 864 C C . ILE A 1 104 ? -14.417 -13.435 -0.601 1.00 93.06 104 ILE A C 1
ATOM 866 O O . ILE A 1 104 ? -15.552 -13.488 -0.127 1.00 93.06 104 ILE A O 1
ATOM 870 N N . LEU A 1 105 ? -13.351 -13.866 0.079 1.00 93.19 105 LEU A N 1
ATOM 871 C CA . LEU A 1 105 ? -13.454 -14.427 1.429 1.00 93.19 105 LEU A CA 1
ATOM 872 C C . LEU A 1 105 ? -14.017 -13.411 2.429 1.00 93.19 105 LEU A C 1
ATOM 874 O O . LEU A 1 105 ? -14.862 -13.771 3.251 1.00 93.19 105 LEU A O 1
ATOM 878 N N . THR A 1 106 ? -13.598 -12.150 2.340 1.00 91.12 106 THR A N 1
ATOM 879 C CA . THR A 1 106 ? -14.122 -11.052 3.159 1.00 91.12 106 THR A CA 1
ATOM 880 C C . THR A 1 106 ? -15.614 -10.833 2.905 1.00 91.12 106 THR A C 1
ATOM 882 O O . THR A 1 106 ? -16.386 -10.759 3.861 1.00 91.12 106 THR A O 1
ATOM 885 N N . ILE A 1 107 ? -16.053 -10.820 1.641 1.00 92.31 107 ILE A N 1
ATOM 886 C CA . ILE A 1 107 ? -17.471 -10.683 1.276 1.00 92.31 107 ILE A CA 1
ATOM 887 C C . ILE A 1 107 ? -18.295 -11.841 1.838 1.00 92.31 107 ILE A C 1
ATOM 889 O O . ILE A 1 107 ? -19.348 -11.614 2.437 1.00 92.31 107 ILE A O 1
ATOM 893 N N . LEU A 1 108 ? -17.827 -13.079 1.660 1.00 94.25 108 LEU A N 1
ATOM 894 C CA . LEU A 1 108 ? -18.523 -14.270 2.148 1.00 94.25 108 LEU A CA 1
ATOM 895 C C . LEU A 1 108 ? -18.660 -14.245 3.673 1.00 94.25 108 LEU A C 1
ATOM 897 O O . LEU A 1 108 ? -19.763 -14.420 4.189 1.00 94.25 108 LEU A O 1
ATOM 901 N N . ARG A 1 109 ? -17.572 -13.948 4.396 1.00 91.50 109 ARG A N 1
ATOM 902 C CA . ARG A 1 109 ? -17.593 -13.834 5.862 1.00 91.50 109 ARG A CA 1
ATOM 903 C C . ARG A 1 109 ? -18.503 -12.709 6.335 1.00 91.50 109 ARG A C 1
ATOM 905 O O . ARG A 1 109 ? -19.265 -12.920 7.271 1.00 91.50 109 ARG A O 1
ATOM 912 N N . GLY A 1 110 ? -18.450 -11.539 5.701 1.00 91.62 110 GLY A N 1
ATOM 913 C CA . GLY A 1 110 ? -19.310 -10.412 6.055 1.00 91.62 110 GLY A CA 1
ATOM 914 C C . GLY A 1 110 ? -20.791 -10.759 5.897 1.00 91.62 110 GLY A C 1
ATOM 915 O O . GLY A 1 110 ? -21.578 -10.542 6.815 1.00 91.62 110 GLY A O 1
ATOM 916 N N . LYS A 1 111 ? -21.161 -11.399 4.779 1.00 92.88 111 LYS A N 1
ATOM 917 C CA . LYS A 1 111 ? -22.535 -11.874 4.556 1.00 92.88 111 LYS A CA 1
ATOM 918 C C . LYS A 1 111 ? -22.971 -12.922 5.580 1.00 92.88 111 LYS A C 1
ATOM 920 O O . LYS A 1 111 ? -24.094 -12.842 6.065 1.00 92.88 111 LYS A O 1
ATOM 925 N N . MET A 1 112 ? -22.100 -13.870 5.934 1.00 94.00 112 MET A N 1
ATOM 926 C CA . MET A 1 112 ? -22.401 -14.885 6.954 1.00 94.00 112 MET A CA 1
ATOM 927 C C . MET A 1 112 ? -22.668 -14.282 8.339 1.00 94.00 112 MET A C 1
ATOM 929 O O . MET A 1 112 ? -23.503 -14.805 9.068 1.00 94.00 112 MET A O 1
ATOM 933 N N . HIS A 1 113 ? -22.002 -13.179 8.690 1.00 92.19 113 HIS A N 1
ATOM 934 C CA . HIS A 1 113 ? -22.214 -12.472 9.959 1.00 92.19 113 HIS A CA 1
ATOM 935 C C . HIS A 1 113 ? -23.323 -11.405 9.897 1.00 92.19 113 HIS A C 1
ATOM 937 O O . HIS A 1 113 ? -23.538 -10.695 10.875 1.00 92.19 113 HIS A O 1
ATOM 943 N N . GLY A 1 114 ? -24.031 -11.271 8.769 1.00 91.19 114 GLY A N 1
ATOM 944 C CA . GLY A 1 114 ? -25.098 -10.277 8.609 1.00 91.19 114 GLY A CA 1
ATOM 945 C C . GLY A 1 114 ? -24.605 -8.827 8.536 1.00 91.19 114 GLY A C 1
ATOM 946 O O . GLY A 1 114 ? -25.371 -7.903 8.806 1.00 91.19 114 GLY A O 1
ATOM 947 N N . GLU A 1 115 ? -23.338 -8.608 8.176 1.00 90.50 115 GLU A N 1
ATOM 948 C CA . GLU A 1 115 ? -22.771 -7.266 8.047 1.00 90.50 115 GLU A CA 1
ATOM 949 C C . GLU A 1 115 ? -23.403 -6.497 6.880 1.00 90.50 115 GLU A C 1
ATOM 951 O O . GLU A 1 115 ? -23.740 -7.050 5.827 1.00 90.50 115 GLU A O 1
ATOM 956 N N . ARG A 1 116 ? -23.541 -5.177 7.047 1.00 87.19 116 ARG A N 1
ATOM 957 C CA . ARG A 1 116 ? -24.076 -4.309 5.990 1.00 87.19 116 ARG A CA 1
ATOM 958 C C . ARG A 1 116 ? -23.117 -4.283 4.802 1.00 87.19 116 ARG A C 1
ATOM 960 O O . ARG A 1 116 ? -21.914 -4.103 4.974 1.00 87.19 116 ARG A O 1
ATOM 967 N N . ALA A 1 117 ? -23.662 -4.348 3.588 1.00 84.62 117 ALA A N 1
ATOM 968 C CA . ALA A 1 117 ? -22.867 -4.339 2.358 1.00 84.62 117 ALA A CA 1
ATOM 969 C C . ALA A 1 117 ? -21.913 -3.133 2.249 1.00 84.62 117 ALA A C 1
ATOM 971 O O . ALA A 1 117 ? -20.802 -3.292 1.755 1.00 84.62 117 ALA A O 1
ATOM 972 N N . GLY A 1 118 ? -22.319 -1.957 2.750 1.00 82.12 118 GLY A N 1
ATOM 973 C CA . GLY A 1 118 ? -21.457 -0.770 2.814 1.00 82.12 118 GLY A CA 1
ATOM 974 C C . GLY A 1 118 ? -20.180 -1.027 3.617 1.00 82.12 118 GLY A C 1
ATOM 975 O O . GLY A 1 118 ? -19.091 -0.911 3.073 1.00 82.12 118 GLY A O 1
ATOM 976 N N . LYS A 1 119 ? -20.322 -1.520 4.851 1.00 76.56 119 LYS A N 1
ATOM 977 C CA . LYS A 1 119 ? -19.203 -1.835 5.750 1.00 76.56 119 LYS A CA 1
ATOM 978 C C . LYS A 1 119 ? -18.281 -2.927 5.195 1.00 76.56 119 LYS A C 1
ATOM 980 O O . LYS A 1 119 ? -17.070 -2.850 5.340 1.00 76.56 119 LYS A O 1
ATOM 985 N N . ILE A 1 120 ? -18.837 -3.929 4.506 1.00 83.00 120 ILE A N 1
ATOM 986 C CA . ILE A 1 120 ? -18.029 -4.948 3.810 1.00 83.00 120 ILE A CA 1
ATOM 987 C C . ILE A 1 120 ? -17.201 -4.301 2.695 1.00 83.00 120 ILE A C 1
ATOM 989 O O . ILE A 1 120 ? -16.030 -4.630 2.542 1.00 83.00 120 ILE A O 1
ATOM 993 N N . LYS A 1 121 ? -17.798 -3.390 1.917 1.00 81.12 121 LYS A N 1
ATOM 994 C CA . LYS A 1 121 ? -17.138 -2.722 0.789 1.00 81.12 121 LYS A CA 1
ATOM 995 C C . LYS A 1 121 ? -15.971 -1.837 1.236 1.00 81.12 121 LYS A C 1
ATOM 997 O O . LYS A 1 121 ? -14.991 -1.737 0.506 1.00 81.12 121 LYS A O 1
ATOM 1002 N N . GLU A 1 122 ? -16.066 -1.231 2.416 1.00 75.94 122 GLU A N 1
ATOM 1003 C CA . GLU A 1 122 ? -15.043 -0.336 2.979 1.00 75.94 122 GLU A CA 1
ATOM 1004 C C . GLU A 1 122 ? -13.701 -1.033 3.243 1.00 75.94 122 GLU A C 1
ATOM 1006 O O . GLU A 1 122 ? -12.658 -0.391 3.161 1.00 75.94 122 GLU A O 1
ATOM 1011 N N . ILE A 1 123 ? -13.719 -2.345 3.493 1.00 77.06 123 ILE A N 1
ATOM 1012 C CA . ILE A 1 123 ? -12.524 -3.145 3.809 1.00 77.06 123 ILE A CA 1
ATOM 1013 C C . ILE A 1 123 ? -12.018 -3.985 2.625 1.00 77.06 123 ILE A C 1
ATOM 1015 O O . ILE A 1 123 ? -11.108 -4.801 2.782 1.00 77.06 123 ILE A O 1
ATOM 1019 N N . LEU A 1 124 ? -12.616 -3.834 1.437 1.00 84.50 124 LEU A N 1
ATOM 1020 C CA . LEU A 1 124 ? -12.122 -4.492 0.227 1.00 84.50 124 LEU A CA 1
ATOM 1021 C C . LEU A 1 124 ? -10.933 -3.726 -0.341 1.00 84.50 124 LEU A C 1
ATOM 1023 O O . LEU A 1 124 ? -10.908 -2.497 -0.355 1.00 84.50 124 LEU A O 1
ATOM 1027 N N . VAL A 1 125 ? -9.965 -4.463 -0.880 1.00 82.88 125 VAL A N 1
ATOM 1028 C CA . VAL A 1 125 ? -8.771 -3.878 -1.492 1.00 82.88 125 VAL A CA 1
ATOM 1029 C C . VAL A 1 125 ? -8.878 -4.022 -3.013 1.00 82.88 125 VAL A C 1
ATOM 1031 O O . VAL A 1 125 ? -8.699 -5.137 -3.513 1.00 82.88 125 VAL A O 1
ATOM 1034 N N . PRO A 1 126 ? -9.138 -2.945 -3.785 1.00 77.19 126 PRO A N 1
ATOM 1035 C CA . PRO A 1 126 ? -9.335 -3.002 -5.242 1.00 77.19 126 PRO A CA 1
ATOM 1036 C C . PRO A 1 126 ? -8.000 -3.108 -6.004 1.00 77.19 126 PRO A C 1
ATOM 1038 O O . PRO A 1 126 ? -7.652 -2.300 -6.867 1.00 77.19 126 PRO A O 1
ATOM 1041 N N . ALA A 1 127 ? -7.192 -4.088 -5.610 1.00 79.19 127 ALA A N 1
ATOM 1042 C CA . ALA A 1 127 ? -5.861 -4.363 -6.139 1.00 79.19 127 ALA A CA 1
ATOM 1043 C C . ALA A 1 127 ? -5.836 -5.522 -7.142 1.00 79.19 127 ALA A C 1
ATOM 1045 O O . ALA A 1 127 ? -4.841 -5.699 -7.849 1.00 79.19 127 ALA A O 1
ATOM 1046 N N . GLY A 1 128 ? -6.877 -6.352 -7.131 1.00 74.31 128 GLY A N 1
ATOM 1047 C CA . GLY A 1 128 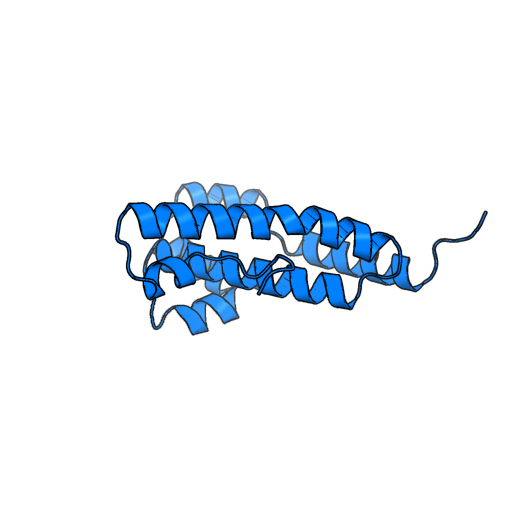? -6.990 -7.522 -7.982 1.00 74.31 128 GLY A CA 1
ATOM 1048 C C . GLY A 1 128 ? -7.528 -7.195 -9.375 1.00 74.31 128 GLY A C 1
ATOM 1049 O O . GLY A 1 128 ? -7.401 -6.075 -9.865 1.00 74.31 128 GLY A O 1
ATOM 1050 N N . SER A 1 129 ? -8.048 -8.213 -10.048 1.00 73.38 129 SER A N 1
ATOM 1051 C CA . SER A 1 129 ? -8.591 -8.126 -11.409 1.00 73.38 129 SER A CA 1
ATOM 1052 C C . SER A 1 129 ? -10.116 -8.189 -11.471 1.00 73.38 129 SER A C 1
ATOM 1054 O O . SER A 1 129 ? -10.676 -7.964 -12.543 1.00 73.38 129 SER A O 1
ATOM 1056 N N . LEU A 1 130 ? -10.767 -8.524 -10.356 1.00 63.94 130 LEU A N 1
ATOM 1057 C CA . LEU A 1 130 ? -12.215 -8.572 -10.220 1.00 63.94 130 LEU A CA 1
ATOM 1058 C C . LEU A 1 130 ? -12.663 -7.291 -9.502 1.00 63.94 130 LEU A C 1
ATOM 1060 O O . LEU A 1 130 ? -12.470 -7.170 -8.293 1.00 63.94 130 LEU A O 1
ATOM 1064 N N . ASP A 1 131 ? -13.207 -6.343 -10.268 1.00 54.47 131 ASP A N 1
ATOM 1065 C CA . ASP A 1 131 ? -13.842 -5.116 -9.759 1.00 54.47 131 ASP A CA 1
ATOM 1066 C C . ASP A 1 131 ? -15.331 -5.346 -9.444 1.00 54.47 131 ASP A C 1
ATOM 1068 O O . ASP A 1 131 ? -16.025 -5.983 -10.275 1.00 54.47 131 ASP A O 1
#

Radius of gyration: 17.5 Å; chains: 1; bounding box: 47×29×47 Å